Protein AF-A0A9E0TVT1-F1 (afdb_monomer)

Sequence (54 aa):
MKNEPTHLEVFLHERPIGTIVNLSGDKNLFSFNQEYIDDLSRHLQTLPLWTLKD

Foldseek 3Di:
DPDDWDKDFDDDVNHTFWMWTDDPPRDIDTDGDVVNVPDPPRPPPDDPPPVPDD

Structure (mmCIF, N/CA/C/O backbone):
data_AF-A0A9E0TVT1-F1
#
_entry.id   AF-A0A9E0TVT1-F1
#
loop_
_atom_site.group_PDB
_atom_site.id
_atom_site.type_symbol
_atom_site.label_atom_id
_atom_site.label_alt_id
_atom_site.label_comp_id
_atom_site.label_asym_id
_atom_site.label_entity_id
_atom_site.label_seq_id
_atom_site.pdbx_PDB_ins_code
_atom_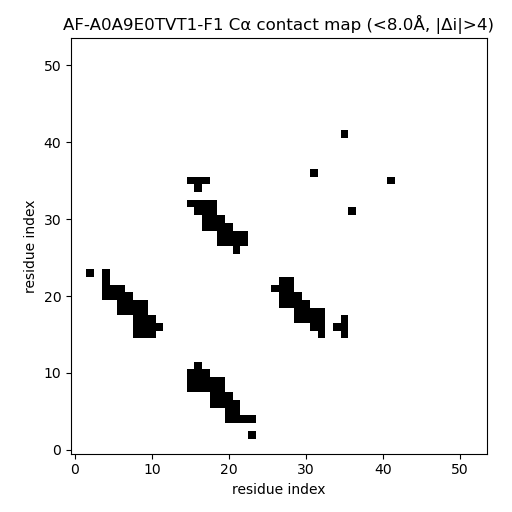site.Cartn_x
_atom_site.Cartn_y
_atom_site.Cartn_z
_atom_site.occupancy
_atom_site.B_iso_or_equiv
_atom_site.auth_seq_id
_atom_site.auth_comp_id
_atom_site.auth_asym_id
_atom_site.auth_atom_id
_atom_site.pdbx_PDB_model_num
ATOM 1 N N . MET A 1 1 ? -16.715 1.299 24.605 1.00 49.41 1 MET A N 1
ATOM 2 C CA . MET A 1 1 ? -15.714 0.340 24.090 1.00 49.41 1 MET A CA 1
ATOM 3 C C . MET A 1 1 ? -14.725 1.118 23.243 1.00 49.41 1 MET A C 1
ATOM 5 O O . MET A 1 1 ? -15.174 1.891 22.408 1.00 49.41 1 MET A O 1
ATOM 9 N N . LYS A 1 2 ? -13.416 0.995 23.491 1.00 54.25 2 LYS A N 1
ATOM 10 C CA . LYS A 1 2 ? -12.427 1.402 22.485 1.00 54.25 2 LYS A CA 1
ATOM 11 C C . LYS A 1 2 ? -12.474 0.320 21.411 1.00 54.25 2 LYS A C 1
ATOM 13 O O . LYS A 1 2 ? -12.246 -0.840 21.735 1.00 54.25 2 LYS A O 1
ATOM 18 N N . ASN A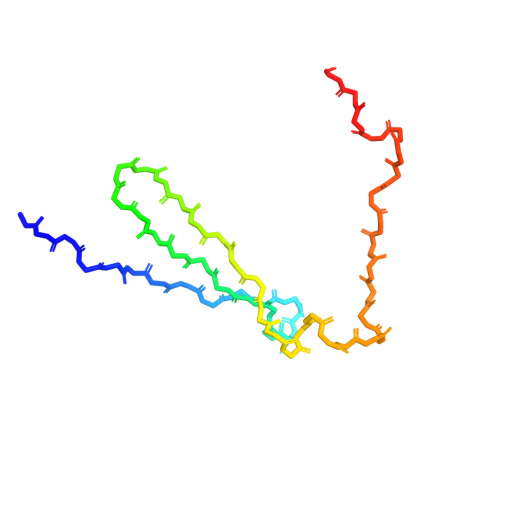 1 3 ? -12.865 0.677 20.196 1.00 63.12 3 ASN A N 1
ATOM 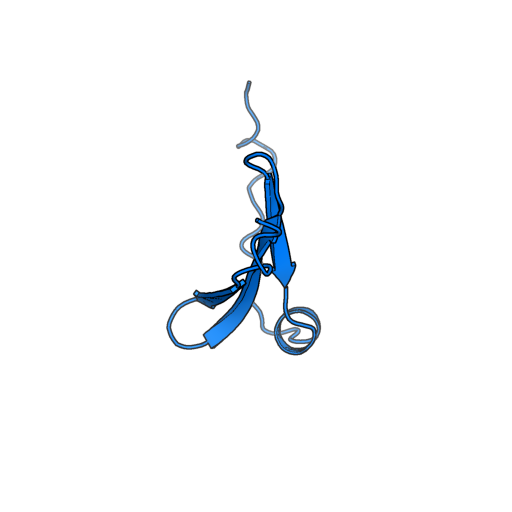19 C CA . ASN A 1 3 ? -12.724 -0.236 19.072 1.00 63.12 3 ASN A CA 1
ATOM 20 C C . ASN A 1 3 ? -11.230 -0.278 18.751 1.00 63.12 3 ASN A C 1
ATOM 22 O O . ASN A 1 3 ? -10.639 0.770 18.490 1.00 63.12 3 ASN A O 1
ATOM 26 N N . GLU A 1 4 ? -10.617 -1.455 18.853 1.00 66.31 4 GLU A N 1
ATOM 27 C CA . GLU A 1 4 ? -9.259 -1.656 18.351 1.00 66.31 4 GLU A CA 1
ATOM 28 C C . GLU A 1 4 ? -9.249 -1.339 16.848 1.00 66.31 4 GLU A C 1
ATOM 30 O O . GLU A 1 4 ? -10.202 -1.708 16.150 1.00 66.31 4 GLU A O 1
ATOM 35 N N . PRO A 1 5 ? -8.232 -0.626 16.337 1.00 68.31 5 PRO A N 1
ATOM 36 C CA . PRO A 1 5 ? -8.173 -0.283 14.927 1.00 68.31 5 PRO A CA 1
ATOM 37 C C . PRO A 1 5 ? -8.089 -1.561 14.089 1.00 68.31 5 PRO A C 1
ATOM 39 O O . PRO A 1 5 ? -7.107 -2.302 14.128 1.00 68.31 5 PRO A O 1
ATOM 42 N N . THR A 1 6 ? -9.141 -1.823 13.320 1.00 83.75 6 THR A N 1
ATOM 43 C CA . THR A 1 6 ? -9.169 -2.906 12.338 1.00 83.75 6 THR A CA 1
ATOM 44 C C . THR A 1 6 ? -8.467 -2.445 11.069 1.00 83.75 6 THR A C 1
ATOM 46 O O . THR A 1 6 ? -8.693 -1.318 10.615 1.00 83.75 6 THR A O 1
ATOM 49 N N . HIS A 1 7 ? -7.650 -3.314 10.480 1.00 88.50 7 HIS A N 1
ATOM 50 C CA . HIS A 1 7 ? -6.962 -3.036 9.227 1.00 88.50 7 HIS A CA 1
ATOM 51 C C . HIS A 1 7 ? -7.332 -4.052 8.144 1.00 88.50 7 HIS A C 1
ATOM 53 O O . HIS A 1 7 ? -7.666 -5.197 8.441 1.00 88.50 7 HIS A O 1
ATOM 59 N N . LEU A 1 8 ? -7.277 -3.604 6.893 1.00 94.12 8 LEU A N 1
ATOM 60 C CA . LEU A 1 8 ? -7.467 -4.413 5.694 1.00 94.12 8 LEU A CA 1
ATOM 61 C C . LEU A 1 8 ? -6.246 -4.255 4.795 1.00 94.12 8 LEU A C 1
ATOM 63 O O . LEU A 1 8 ? -5.847 -3.130 4.494 1.00 94.12 8 LEU A O 1
ATOM 67 N N . GLU A 1 9 ? -5.682 -5.369 4.343 1.00 95.62 9 GLU A N 1
ATOM 68 C CA . GLU A 1 9 ? -4.654 -5.361 3.306 1.00 95.62 9 GLU A CA 1
ATOM 69 C C . GLU A 1 9 ? -5.280 -5.056 1.941 1.00 95.62 9 GLU A C 1
ATOM 71 O O . GLU A 1 9 ? -6.356 -5.551 1.597 1.00 95.62 9 GLU A O 1
ATOM 76 N N . VAL A 1 10 ? -4.600 -4.225 1.156 1.00 95.06 10 VAL A N 1
ATOM 77 C CA . VAL A 1 10 ? -5.030 -3.826 -0.184 1.00 95.06 10 VAL A CA 1
ATOM 78 C C . VAL A 1 10 ? -4.088 -4.426 -1.207 1.00 95.06 10 VAL A C 1
ATOM 80 O O . VAL A 1 10 ? -2.874 -4.221 -1.146 1.00 95.06 10 VAL A O 1
ATOM 83 N N . PHE A 1 11 ? -4.669 -5.104 -2.191 1.00 94.06 11 PHE A N 1
ATOM 84 C CA . PHE A 1 11 ? -3.950 -5.739 -3.284 1.00 94.06 11 PHE A CA 1
ATOM 85 C C . PHE A 1 11 ? -4.309 -5.088 -4.624 1.00 94.06 11 PHE A C 1
ATOM 87 O O . PHE A 1 11 ? -5.467 -4.754 -4.878 1.00 94.06 11 PHE A O 1
ATOM 94 N N . LEU A 1 12 ? -3.310 -4.921 -5.491 1.00 89.88 12 LEU A N 1
ATOM 95 C CA . LEU A 1 12 ? -3.480 -4.630 -6.911 1.00 89.88 12 LEU A CA 1
ATOM 96 C C . LEU A 1 12 ? -3.117 -5.892 -7.690 1.00 89.88 12 LEU A C 1
ATOM 98 O O . LEU A 1 12 ? -1.944 -6.265 -7.765 1.00 89.88 12 LEU A O 1
ATOM 102 N N . HIS A 1 13 ? -4.131 -6.553 -8.249 1.00 88.62 13 HIS A N 1
ATOM 103 C CA . HIS A 1 13 ? -4.024 -7.956 -8.659 1.00 88.62 13 HIS A CA 1
ATOM 104 C C . HIS A 1 13 ? -3.562 -8.810 -7.465 1.00 88.62 13 HIS A C 1
ATOM 106 O O . HIS A 1 13 ? -4.140 -8.704 -6.392 1.00 88.62 13 HIS A O 1
ATOM 112 N N . GLU A 1 14 ? -2.497 -9.592 -7.620 1.00 91.56 14 GLU A N 1
ATOM 113 C CA . GLU A 1 14 ? -1.937 -10.449 -6.564 1.00 91.56 14 GLU A CA 1
ATOM 114 C C . GLU A 1 14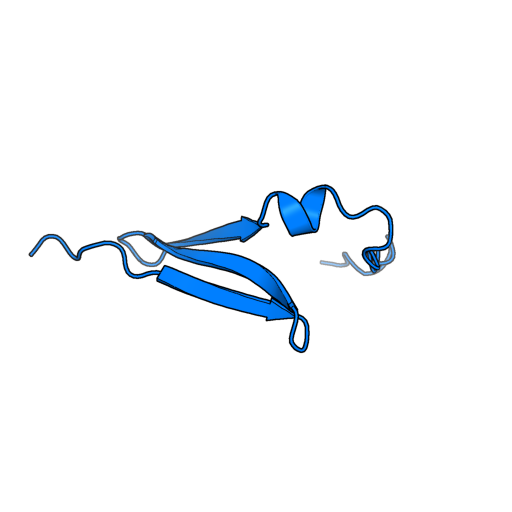 ? -0.857 -9.743 -5.730 1.00 91.56 14 GLU A C 1
ATOM 116 O O . GLU A 1 14 ? -0.172 -10.364 -4.918 1.00 91.56 14 GLU A O 1
ATOM 121 N N . ARG A 1 15 ? -0.647 -8.441 -5.953 1.00 90.56 15 ARG A N 1
ATOM 122 C CA . ARG A 1 15 ? 0.425 -7.695 -5.301 1.00 90.56 15 ARG A CA 1
ATOM 123 C C . ARG A 1 15 ? -0.116 -6.845 -4.154 1.00 90.56 15 ARG A C 1
ATOM 125 O O . ARG A 1 15 ? -0.926 -5.961 -4.425 1.00 90.56 15 ARG A O 1
ATOM 132 N N . PRO A 1 16 ? 0.366 -7.011 -2.912 1.00 94.31 16 PRO A N 1
ATOM 133 C CA . PRO A 1 16 ? 0.016 -6.111 -1.821 1.00 94.31 16 PRO A CA 1
ATOM 134 C C . PRO A 1 16 ? 0.603 -4.721 -2.086 1.00 94.31 16 PRO A C 1
ATOM 136 O O . PRO A 1 16 ? 1.794 -4.579 -2.374 1.00 94.31 16 PRO A O 1
ATOM 139 N N . ILE A 1 17 ? -0.237 -3.693 -2.005 1.00 95.31 17 ILE A N 1
ATOM 140 C CA . ILE A 1 17 ? 0.149 -2.305 -2.283 1.00 95.31 17 ILE A CA 1
ATOM 141 C C . ILE A 1 17 ? 0.020 -1.387 -1.074 1.00 95.31 17 ILE A C 1
ATOM 143 O O . ILE A 1 17 ? 0.573 -0.290 -1.098 1.00 95.31 17 ILE A O 1
ATOM 147 N N . GLY A 1 18 ? -0.706 -1.794 -0.035 1.00 95.38 18 GLY A N 1
ATOM 148 C CA . GLY A 1 18 ? -0.990 -0.925 1.096 1.00 95.38 18 GLY A CA 1
ATOM 149 C C . GLY A 1 18 ? -1.974 -1.516 2.088 1.00 95.38 18 GLY A C 1
ATOM 150 O O . GLY A 1 18 ? -2.396 -2.665 1.968 1.00 95.38 18 GLY A O 1
ATOM 151 N N . THR A 1 19 ? -2.387 -0.671 3.024 1.00 96.75 19 THR A N 1
ATOM 152 C CA . THR A 1 19 ? -3.308 -1.023 4.104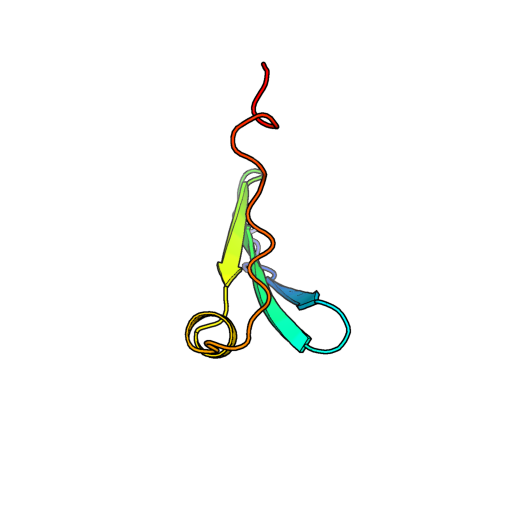 1.00 96.75 19 THR A CA 1
ATOM 153 C C . THR A 1 19 ? -4.341 0.083 4.286 1.00 96.75 19 THR A C 1
ATOM 155 O O . THR A 1 19 ? -4.005 1.268 4.230 1.00 96.75 19 THR A O 1
ATOM 158 N N . ILE A 1 20 ? -5.599 -0.295 4.520 1.00 95.25 20 ILE A N 1
ATOM 159 C CA . ILE A 1 20 ? -6.652 0.599 5.012 1.00 95.25 20 ILE A CA 1
ATOM 160 C C . ILE A 1 20 ? -6.809 0.362 6.508 1.00 95.25 20 ILE A C 1
ATOM 162 O O . ILE A 1 20 ? -7.046 -0.763 6.936 1.00 95.25 20 ILE A O 1
ATOM 166 N N . VAL A 1 21 ? -6.722 1.423 7.299 1.00 93.44 21 VAL A N 1
ATOM 167 C CA . VAL A 1 21 ? -6.973 1.410 8.739 1.00 93.44 21 VAL A CA 1
ATOM 168 C C . VAL A 1 21 ? -8.279 2.142 9.010 1.00 93.44 21 VAL A C 1
ATOM 170 O O . VAL A 1 21 ? -8.430 3.304 8.622 1.00 93.44 21 VAL A O 1
ATOM 173 N N . ASN A 1 22 ? -9.213 1.482 9.696 1.00 89.50 22 ASN A N 1
ATOM 174 C CA . ASN A 1 22 ? -10.403 2.155 10.201 1.00 89.50 22 ASN A CA 1
ATOM 175 C C . ASN A 1 22 ? -10.024 2.983 11.432 1.00 89.50 22 ASN A C 1
ATOM 177 O O . ASN A 1 22 ? -9.612 2.453 12.465 1.00 89.50 22 ASN A O 1
ATOM 181 N N . LEU A 1 23 ? -10.141 4.298 11.295 1.00 85.88 23 LEU A N 1
ATOM 182 C CA . LEU A 1 23 ? -10.049 5.235 12.398 1.00 85.88 23 LEU A CA 1
ATOM 183 C C . LEU A 1 23 ? -11.454 5.433 12.977 1.00 85.88 23 LEU A C 1
ATOM 185 O O . LEU A 1 23 ? -12.461 5.392 12.268 1.00 85.88 23 LEU A O 1
ATOM 189 N N . SER A 1 24 ? -11.535 5.687 14.279 1.00 80.50 24 SER A N 1
ATOM 190 C CA . SER A 1 24 ? -12.813 5.995 14.918 1.00 80.50 24 SER A CA 1
ATOM 191 C C . SER A 1 24 ? -13.490 7.220 14.278 1.00 80.50 24 SER A C 1
ATOM 193 O O . SER A 1 24 ? -12.829 8.171 13.855 1.00 80.50 24 SER A O 1
ATOM 195 N N . GLY A 1 25 ? -14.826 7.208 14.235 1.00 78.94 25 GLY A N 1
ATOM 196 C CA . GLY A 1 25 ? -15.624 8.331 13.726 1.00 78.94 25 GLY A CA 1
ATOM 197 C C . GLY A 1 25 ? -15.678 8.423 12.198 1.00 78.94 25 GLY A C 1
ATOM 198 O O . GLY A 1 25 ? -15.480 9.507 11.655 1.00 78.94 25 GLY A O 1
ATOM 199 N N . ASP A 1 26 ? -15.930 7.292 11.532 1.00 71.50 26 ASP A N 1
ATOM 200 C CA . ASP A 1 26 ? -16.164 7.160 10.081 1.00 71.50 26 ASP A CA 1
ATOM 201 C C . ASP A 1 26 ? -15.006 7.601 9.175 1.00 71.50 26 ASP A C 1
ATOM 203 O O . ASP A 1 26 ? -15.192 7.929 8.002 1.00 71.50 26 ASP A O 1
ATOM 207 N N . LYS A 1 27 ? -13.778 7.581 9.697 1.00 82.69 27 LYS A N 1
ATOM 208 C CA . LYS A 1 27 ? -12.575 7.909 8.930 1.00 82.69 27 LYS A CA 1
ATOM 209 C C . LYS A 1 27 ? -11.809 6.642 8.597 1.00 82.69 27 LYS A C 1
ATOM 211 O O . LYS A 1 27 ? -11.594 5.796 9.452 1.00 82.69 27 LYS A O 1
ATOM 216 N N . ASN A 1 28 ? -11.326 6.541 7.367 1.00 89.38 28 ASN A N 1
ATOM 217 C CA . ASN A 1 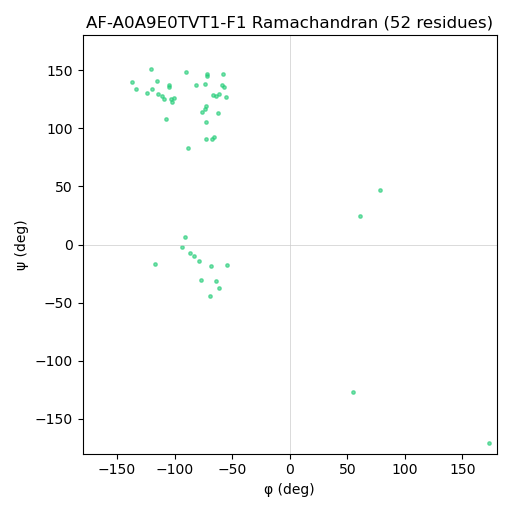28 ? -10.403 5.486 6.970 1.00 89.38 28 ASN A CA 1
ATOM 218 C C . ASN A 1 28 ? -9.102 6.132 6.494 1.00 89.38 28 ASN A C 1
ATOM 220 O O . ASN A 1 28 ? -9.134 7.101 5.736 1.00 89.38 28 ASN A O 1
ATOM 224 N N . LEU A 1 29 ? -7.967 5.611 6.955 1.00 91.38 29 LEU A N 1
ATOM 225 C CA . LEU A 1 29 ? -6.643 6.004 6.485 1.00 91.38 29 LEU A CA 1
ATOM 226 C C . LEU A 1 29 ? -6.122 4.923 5.548 1.00 91.38 29 LEU A C 1
ATOM 228 O O . LEU A 1 29 ? -6.048 3.764 5.939 1.00 91.38 29 LEU A O 1
ATOM 232 N N . PHE A 1 30 ? -5.738 5.306 4.337 1.00 93.44 30 PHE A N 1
ATOM 233 C CA . PHE A 1 30 ? -5.016 4.429 3.426 1.00 93.44 30 PHE A CA 1
ATOM 234 C C . PHE A 1 30 ? -3.542 4.837 3.367 1.00 93.44 30 PHE A C 1
ATOM 236 O O . PHE A 1 30 ? -3.233 6.023 3.240 1.00 93.44 30 PHE A O 1
ATOM 243 N N . SER A 1 31 ? -2.644 3.856 3.425 1.00 94.44 31 SER A N 1
ATOM 244 C CA . SER A 1 31 ? -1.203 4.047 3.247 1.00 94.44 31 SER A CA 1
ATOM 245 C C . SER A 1 31 ? -0.634 3.002 2.297 1.00 94.44 31 SER A C 1
ATOM 247 O O . SER A 1 31 ? -0.915 1.814 2.456 1.00 94.44 31 SER A O 1
ATOM 249 N N . PHE A 1 32 ? 0.197 3.434 1.346 1.00 95.12 32 PHE A N 1
ATOM 250 C CA . PHE A 1 32 ? 0.962 2.521 0.500 1.0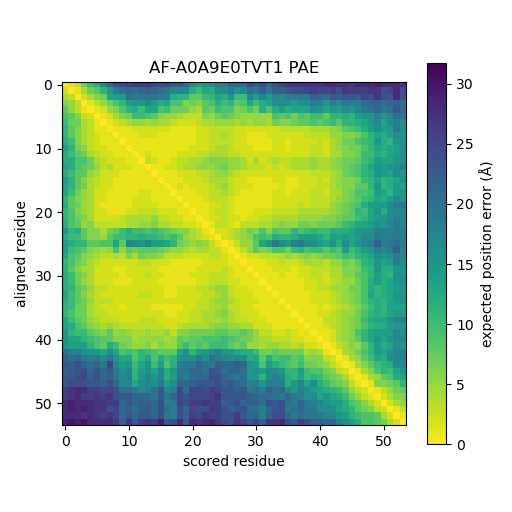0 95.12 32 PHE A CA 1
ATOM 251 C C . PHE A 1 32 ? 2.090 1.844 1.288 1.00 95.12 32 PHE A C 1
ATOM 253 O O . PHE A 1 32 ? 2.698 2.465 2.160 1.00 95.12 32 PHE A O 1
ATOM 260 N N . ASN A 1 33 ? 2.403 0.600 0.931 1.00 94.19 33 ASN A N 1
ATOM 261 C CA . ASN A 1 33 ? 3.573 -0.112 1.440 1.00 94.19 33 ASN A CA 1
ATOM 262 C C . ASN A 1 33 ? 4.853 0.468 0.826 1.00 94.19 33 ASN A C 1
ATOM 264 O O . ASN A 1 33 ? 4.864 0.846 -0.350 1.00 94.19 33 ASN A O 1
ATOM 268 N N . GLN A 1 34 ? 5.943 0.506 1.593 1.00 93.12 34 GLN A N 1
ATOM 269 C CA . GLN A 1 34 ? 7.213 1.069 1.127 1.00 93.12 34 GLN A CA 1
ATOM 270 C C . GLN A 1 34 ? 7.756 0.296 -0.084 1.00 93.12 34 GLN A C 1
ATOM 272 O O . GLN A 1 34 ? 8.201 0.901 -1.052 1.00 93.12 34 GLN A O 1
ATOM 277 N N . GLU A 1 35 ? 7.598 -1.028 -0.106 1.00 93.25 35 GLU A N 1
ATOM 278 C CA . GLU A 1 35 ? 8.004 -1.896 -1.217 1.00 93.25 35 GLU A CA 1
ATOM 279 C C . GLU A 1 35 ? 7.228 -1.595 -2.506 1.00 93.25 35 GLU A C 1
ATOM 281 O O . GLU A 1 35 ? 7.738 -1.767 -3.614 1.00 93.25 35 GLU A O 1
ATOM 286 N N . TYR A 1 36 ? 5.975 -1.150 -2.379 1.00 90.75 36 TYR A N 1
ATOM 287 C CA . TYR A 1 36 ? 5.205 -0.666 -3.519 1.00 90.75 36 TYR A CA 1
ATOM 288 C C . TYR A 1 36 ? 5.629 0.748 -3.929 1.00 90.75 36 TYR A C 1
ATOM 290 O O . TYR A 1 36 ? 5.546 1.090 -5.106 1.00 90.75 36 TYR A O 1
ATOM 298 N N . ILE A 1 37 ? 6.085 1.581 -2.989 1.00 91.06 37 ILE A N 1
ATOM 299 C CA . ILE A 1 37 ? 6.594 2.924 -3.286 1.00 91.06 37 ILE A CA 1
ATOM 300 C C . ILE A 1 37 ? 7.920 2.870 -4.047 1.00 91.06 37 ILE A C 1
ATOM 302 O O . ILE A 1 37 ? 8.089 3.595 -5.030 1.00 91.06 37 ILE A O 1
ATOM 306 N N . ASP A 1 38 ? 8.822 2.005 -3.602 1.00 92.69 38 ASP A N 1
ATOM 307 C CA . ASP A 1 38 ? 10.196 1.926 -4.093 1.00 92.69 38 ASP A CA 1
ATOM 308 C C . ASP A 1 38 ? 10.315 1.193 -5.431 1.00 92.69 38 ASP A C 1
ATOM 310 O O . ASP A 1 38 ? 11.338 1.287 -6.111 1.00 92.69 38 ASP A O 1
ATOM 314 N N . ASP A 1 39 ? 9.269 0.482 -5.848 1.00 88.75 39 ASP A N 1
ATOM 315 C CA . ASP A 1 39 ? 9.273 -0.190 -7.135 1.00 88.75 39 ASP A CA 1
ATOM 316 C C . ASP A 1 39 ? 9.151 0.801 -8.297 1.00 88.75 39 ASP A C 1
ATOM 318 O O . ASP A 1 39 ? 8.078 1.305 -8.623 1.00 88.75 39 ASP A O 1
ATOM 322 N N . LEU A 1 40 ? 10.267 1.022 -8.984 1.00 85.00 40 LEU A N 1
ATOM 323 C CA . LEU A 1 40 ? 10.353 1.879 -10.165 1.00 85.00 40 LEU A CA 1
ATOM 324 C C . LEU A 1 40 ? 9.608 1.322 -11.389 1.00 85.00 40 LEU A C 1
ATOM 326 O O . LEU A 1 40 ? 9.312 2.078 -12.312 1.00 85.00 40 LEU A O 1
ATOM 330 N N . SER A 1 41 ? 9.291 0.025 -11.411 1.00 83.75 41 SER A N 1
ATOM 331 C CA . SER A 1 41 ? 8.491 -0.610 -12.465 1.00 83.75 41 SER A CA 1
ATOM 332 C C . SER A 1 41 ? 6.984 -0.460 -12.250 1.00 83.75 41 SER A C 1
ATOM 334 O O . SER A 1 41 ? 6.194 -0.767 -13.155 1.00 83.75 41 SER A O 1
ATOM 336 N N . ARG A 1 42 ? 6.563 0.028 -11.070 1.00 82.00 42 ARG A N 1
ATOM 337 C CA . ARG A 1 42 ? 5.146 0.204 -10.754 1.00 82.00 42 ARG A CA 1
ATOM 338 C C . ARG A 1 42 ? 4.497 1.075 -11.820 1.00 82.00 42 ARG A C 1
ATOM 340 O O . ARG A 1 42 ? 4.958 2.172 -12.136 1.00 82.00 42 ARG A O 1
ATOM 347 N N . HIS A 1 43 ? 3.411 0.571 -12.390 1.00 70.38 43 HIS A N 1
ATOM 348 C CA . HIS A 1 43 ? 2.642 1.327 -13.361 1.00 70.38 43 HIS A CA 1
ATOM 349 C C . HIS A 1 43 ? 1.886 2.422 -12.617 1.00 70.38 43 HIS A C 1
ATOM 351 O O . HIS A 1 43 ? 0.769 2.223 -12.141 1.00 70.38 43 HIS A O 1
ATOM 357 N N . LEU A 1 44 ? 2.513 3.591 -12.500 1.00 67.50 44 LEU A N 1
ATOM 358 C CA . LEU A 1 44 ? 1.809 4.809 -12.145 1.00 67.50 44 LEU A CA 1
ATOM 359 C C . LEU A 1 44 ? 0.898 5.141 -13.325 1.00 67.50 44 LEU A C 1
ATOM 361 O O . LEU A 1 44 ? 1.306 5.814 -14.269 1.00 67.50 44 LEU A O 1
ATOM 365 N N . GLN A 1 45 ? -0.335 4.635 -13.289 1.00 59.19 45 GLN A N 1
ATOM 366 C CA . GLN A 1 45 ? -1.400 5.203 -14.101 1.00 59.19 45 GLN A CA 1
ATOM 367 C C . GLN A 1 45 ? -1.630 6.611 -13.562 1.00 59.19 45 GLN A C 1
ATOM 369 O O . GLN A 1 45 ? -2.318 6.817 -12.564 1.00 59.19 45 GLN A O 1
ATOM 374 N N . THR A 1 46 ? -0.946 7.579 -14.160 1.00 60.44 46 THR A N 1
ATOM 375 C CA . THR A 1 46 ? -1.186 8.980 -13.868 1.00 60.44 46 THR A CA 1
ATOM 376 C C . THR A 1 46 ? -2.609 9.286 -14.310 1.00 60.44 46 THR A C 1
ATOM 378 O O . THR A 1 46 ? -3.011 8.971 -15.432 1.00 60.44 46 THR A O 1
ATOM 381 N N . LEU A 1 47 ? -3.402 9.871 -13.413 1.00 59.53 47 LEU A N 1
ATOM 382 C CA . LEU A 1 47 ? -4.682 10.424 -13.824 1.00 59.53 47 LEU A CA 1
ATOM 383 C C . LEU A 1 47 ? -4.390 11.525 -14.851 1.00 59.53 47 LEU A C 1
ATOM 385 O O . LEU A 1 47 ? -3.552 12.396 -14.585 1.00 59.53 47 LEU A O 1
ATOM 389 N N . PRO A 1 48 ? -5.045 11.511 -16.020 1.00 55.69 48 PRO A N 1
ATOM 390 C CA . PRO A 1 48 ? -4.925 12.613 -16.947 1.00 55.69 48 PRO A CA 1
ATOM 391 C C . PRO A 1 48 ? -5.338 13.918 -16.253 1.00 55.69 48 PRO A C 1
ATOM 393 O O . PRO A 1 48 ? -6.363 13.973 -15.570 1.00 55.69 48 PRO A O 1
ATOM 396 N N . LEU A 1 49 ? -4.567 14.989 -16.452 1.00 56.44 49 LEU A N 1
ATOM 39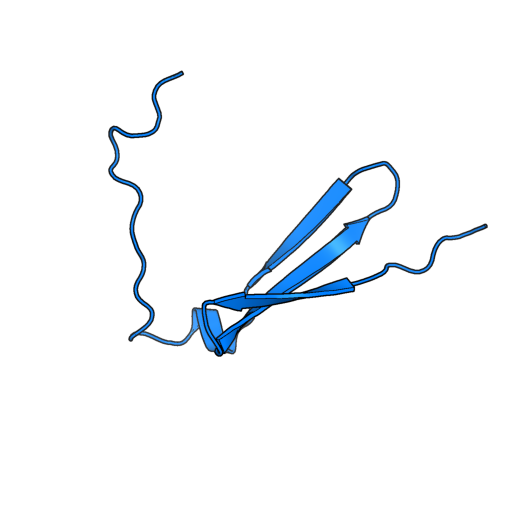7 C CA . LEU A 1 49 ? -4.793 16.307 -15.836 1.00 56.44 49 LEU A CA 1
ATOM 398 C C . LEU A 1 49 ? -6.211 16.878 -16.091 1.00 56.44 49 LEU A C 1
ATOM 400 O O . LEU A 1 49 ? -6.660 17.771 -15.386 1.00 56.44 49 LEU A O 1
ATOM 404 N N . TRP A 1 50 ? -6.935 16.351 -17.080 1.00 56.44 50 TRP A N 1
ATOM 405 C CA . TRP A 1 50 ? -8.276 16.771 -17.496 1.00 56.44 50 TRP A CA 1
ATOM 406 C C . TRP A 1 50 ? -9.427 15.984 -16.842 1.00 56.44 50 TRP A C 1
ATOM 408 O O . TRP A 1 50 ? -10.587 16.303 -17.095 1.00 56.44 50 TRP A O 1
ATOM 418 N N . THR A 1 51 ? -9.130 14.985 -16.002 1.00 57.75 51 THR A N 1
ATOM 419 C CA . THR A 1 51 ? -10.147 14.173 -15.295 1.00 57.75 51 THR A CA 1
ATOM 420 C C . THR A 1 51 ? -10.605 14.777 -13.963 1.00 57.75 51 THR A C 1
ATOM 422 O O . THR A 1 51 ? -11.567 14.291 -13.379 1.00 57.75 51 THR A O 1
ATOM 425 N N . LEU A 1 52 ? -9.960 15.851 -13.497 1.00 51.53 52 LEU A N 1
ATOM 426 C CA . LEU A 1 52 ? -10.483 16.706 -12.431 1.00 51.53 52 LEU A CA 1
ATOM 427 C C . LEU A 1 52 ? -11.356 17.787 -13.081 1.00 51.53 52 LEU A C 1
ATOM 429 O O . LEU A 1 52 ? -10.884 18.879 -13.391 1.00 51.53 52 LEU A O 1
ATOM 433 N N . LYS A 1 53 ? -12.615 17.451 -13.361 1.00 50.38 53 LYS A N 1
ATOM 434 C CA . LYS A 1 53 ? -13.670 18.448 -13.553 1.00 50.38 53 LYS A CA 1
ATOM 435 C C . LYS A 1 53 ? -14.672 18.290 -12.420 1.00 50.38 53 LYS A C 1
ATOM 437 O O . LYS A 1 53 ? -15.087 17.165 -12.147 1.00 50.38 53 LYS A O 1
ATOM 442 N N . ASP A 1 54 ? -14.959 19.425 -11.791 1.00 60.19 54 ASP A N 1
ATOM 443 C CA . ASP A 1 54 ? -15.964 19.623 -10.745 1.00 60.19 54 ASP A CA 1
ATOM 444 C C . ASP A 1 54 ? -17.353 19.102 -11.146 1.00 60.19 54 ASP A C 1
ATOM 446 O O . ASP A 1 54 ? -17.713 19.222 -12.346 1.00 60.19 54 ASP A O 1
#

Solvent-accessible surface area (backbone atoms only — not comparable to full-atom values): 3617 Å² total; per-residue (Å²): 131,86,77,74,73,53,72,43,84,38,60,61,82,95,40,74,38,28,38,40,35,49,44,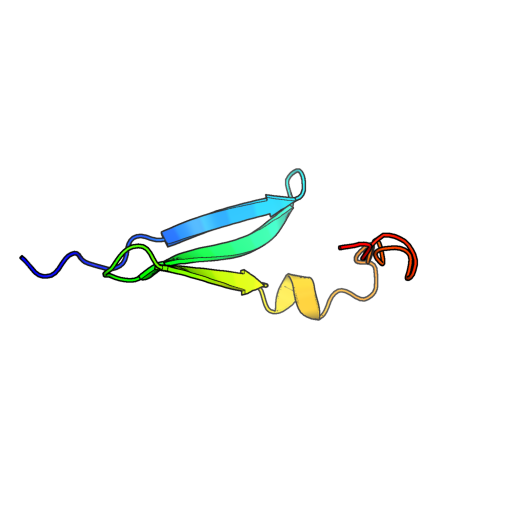86,87,92,38,73,49,75,47,71,34,67,74,49,67,70,39,84,81,57,81,76,78,71,75,61,88,78,74,78,67,136

Secondary structure (DSSP, 8-state):
-PPP--EEEEEETTEEEEEEEEETTTEEEEEE-HHHHH-TTS---PPPTTS---

Nearest PDB structures (foldseek):
  6o8d-assembly1_C-2  TM=4.575E-01  e=8.239E+00  Homo sapiens

Mean predicted aligned error: 8.94 Å

pLDDT: mean 80.3, std 15.4, range [49.41, 96.75]

Radius of gyration: 14.84 Å; Cα contacts (8 Å, |Δi|>4): 57; chains: 1; bounding box: 26×30×42 Å